Protein AF-A0A9Q9CL44-F1 (afdb_monomer_lite)

Radius of gyration: 26.8 Å; chains: 1; bounding box: 61×27×78 Å

Organism: NCBI:txid2735723

Foldseek 3Di:
DDPPCPVVVVVVVVVVVVVVVVVVVVVCVVCVVVVVLVVVVVVQVVVVVVVQVVVVVCCVPVVDDDDDFDWDCPPHTWTWDADPNWIKIWDQDPVRDIDIDID

Secondary structure (DSSP, 8-state):
---TTHHHHHHHHHHHHHHHHHHHHHHHHHHHHHHHHHHHHHHHHHHHHHHHHHHHHHHHHS-----SPEEE-SSS-EEEEEETTEEEEEEE-TTS-EEEEE-

Structure (mmCIF, N/CA/C/O backbone):
data_AF-A0A9Q9CL44-F1
#
_entry.id   AF-A0A9Q9CL44-F1
#
loop_
_atom_site.group_PDB
_atom_site.id
_atom_site.type_symbol
_atom_site.label_atom_id
_atom_site.label_alt_id
_atom_site.label_comp_id
_atom_site.label_asym_id
_atom_site.label_entity_id
_atom_site.label_seq_id
_atom_site.pdbx_PDB_ins_code
_atom_site.Cartn_x
_atom_site.Cartn_y
_atom_site.Cartn_z
_atom_site.occup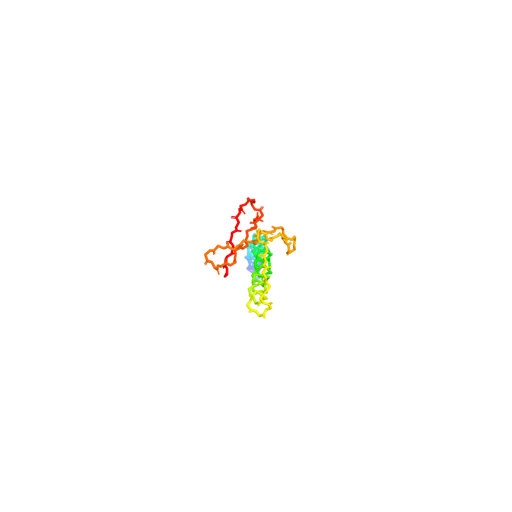ancy
_atom_site.B_iso_or_equiv
_atom_site.auth_seq_id
_atom_site.auth_comp_id
_atom_site.auth_asym_id
_atom_site.auth_atom_id
_atom_site.pdbx_PDB_model_num
ATOM 1 N N . MET A 1 1 ? 42.003 -14.423 -54.784 1.00 40.41 1 MET A N 1
ATOM 2 C CA . MET A 1 1 ? 40.700 -13.807 -54.450 1.00 40.41 1 MET A CA 1
ATOM 3 C C . MET A 1 1 ? 40.684 -13.508 -52.962 1.00 40.41 1 MET A C 1
ATOM 5 O O . MET A 1 1 ? 40.728 -14.432 -52.165 1.00 40.41 1 MET A O 1
ATOM 9 N N . LYS A 1 2 ? 40.745 -12.228 -52.591 1.00 39.53 2 LYS A N 1
ATOM 10 C CA . LYS A 1 2 ? 40.712 -11.767 -51.195 1.00 39.53 2 LYS A CA 1
ATOM 11 C C . LYS A 1 2 ? 39.231 -11.580 -50.828 1.00 39.53 2 LYS A C 1
ATOM 13 O O . LYS A 1 2 ? 38.535 -10.954 -51.628 1.00 39.53 2 LYS A O 1
ATOM 18 N N . PRO A 1 3 ? 38.704 -12.125 -49.719 1.00 48.56 3 PRO A N 1
ATOM 19 C CA . PRO A 1 3 ? 37.289 -11.979 -49.410 1.00 48.56 3 PRO A CA 1
ATOM 20 C C . PRO A 1 3 ? 37.055 -10.554 -48.896 1.00 48.56 3 PRO A C 1
ATOM 22 O O . PRO A 1 3 ? 37.273 -10.254 -47.729 1.00 48.56 3 PRO A O 1
ATOM 25 N N . ILE A 1 4 ? 36.644 -9.653 -49.789 1.00 52.47 4 ILE A N 1
ATOM 26 C CA . ILE A 1 4 ? 36.375 -8.236 -49.477 1.00 52.47 4 ILE A CA 1
ATOM 27 C C . I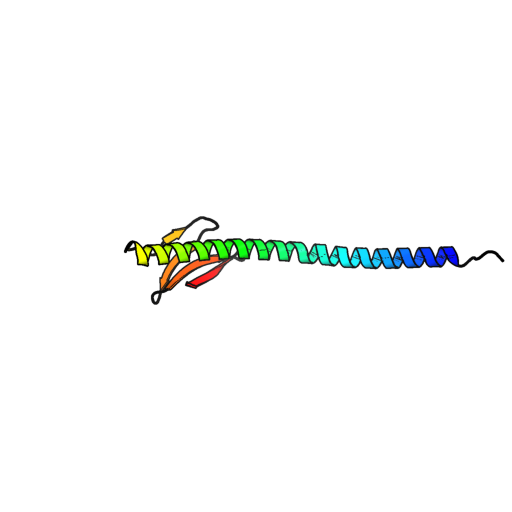LE A 1 4 ? 35.067 -8.076 -48.660 1.00 52.47 4 ILE A C 1
ATOM 29 O O . ILE A 1 4 ? 34.803 -7.016 -48.107 1.00 52.47 4 ILE A O 1
ATOM 33 N N . ASN A 1 5 ? 34.287 -9.150 -48.476 1.00 53.00 5 ASN A N 1
ATOM 34 C CA . ASN A 1 5 ? 32.959 -9.104 -47.848 1.00 53.00 5 ASN A CA 1
ATOM 35 C C . ASN A 1 5 ? 32.897 -9.428 -46.344 1.00 53.00 5 ASN A C 1
ATOM 37 O O . ASN A 1 5 ? 31.828 -9.298 -45.756 1.00 53.00 5 ASN A O 1
ATOM 41 N N . GLN A 1 6 ? 33.989 -9.840 -45.691 1.00 53.62 6 GLN A N 1
ATOM 42 C CA . GLN A 1 6 ? 33.911 -10.248 -44.276 1.00 53.62 6 GLN A CA 1
ATOM 43 C C . GLN A 1 6 ? 33.828 -9.065 -43.297 1.00 53.62 6 GLN A C 1
ATOM 45 O O . GLN A 1 6 ? 33.131 -9.152 -42.291 1.00 53.62 6 GLN A O 1
ATOM 50 N N . GLN A 1 7 ? 34.480 -7.937 -43.597 1.00 55.75 7 GLN A N 1
ATOM 51 C CA . GLN A 1 7 ? 34.463 -6.760 -42.715 1.00 55.75 7 GLN A CA 1
ATOM 52 C C . GLN A 1 7 ? 33.111 -6.032 -42.711 1.00 55.75 7 GLN A C 1
ATOM 54 O O . GLN A 1 7 ? 32.683 -5.556 -41.663 1.00 55.75 7 GLN A O 1
ATOM 59 N N . GLY A 1 8 ? 32.414 -5.986 -43.854 1.00 57.06 8 GLY A N 1
ATOM 60 C CA . GLY A 1 8 ? 31.075 -5.393 -43.941 1.00 57.06 8 GLY A CA 1
ATOM 61 C C . GLY A 1 8 ? 30.038 -6.170 -43.129 1.00 57.06 8 GLY A C 1
ATOM 62 O O . GLY A 1 8 ? 29.221 -5.559 -42.449 1.00 57.06 8 GLY A O 1
ATOM 63 N N . TYR A 1 9 ? 30.136 -7.504 -43.134 1.00 61.25 9 TYR A N 1
ATOM 64 C CA . TYR A 1 9 ? 29.235 -8.392 -42.398 1.00 61.25 9 TYR A CA 1
ATOM 65 C C . TYR A 1 9 ? 29.381 -8.235 -40.872 1.00 61.25 9 TYR A C 1
ATOM 67 O O . TYR A 1 9 ? 28.391 -8.085 -40.157 1.00 61.25 9 TYR A O 1
ATOM 75 N N . ILE A 1 10 ? 30.623 -8.155 -40.380 1.00 67.94 10 ILE A N 1
ATOM 76 C CA . ILE A 1 10 ? 30.918 -7.924 -38.955 1.00 67.94 10 ILE A CA 1
ATOM 77 C C . ILE A 1 10 ? 30.403 -6.550 -38.503 1.00 67.94 10 ILE A C 1
ATOM 79 O O . ILE A 1 10 ? 29.808 -6.428 -37.434 1.00 67.94 10 ILE A O 1
ATOM 83 N N . LEU A 1 11 ? 30.580 -5.511 -39.327 1.00 73.25 11 LEU A N 1
ATOM 84 C CA . LEU A 1 11 ? 30.102 -4.167 -39.003 1.00 73.25 11 LEU A CA 1
ATOM 85 C C . LEU A 1 11 ? 28.568 -4.116 -38.911 1.00 73.25 11 LEU A C 1
ATOM 87 O O . LEU A 1 11 ? 28.029 -3.484 -38.001 1.00 73.25 11 LEU A O 1
ATOM 91 N N . THR A 1 12 ? 27.863 -4.806 -39.814 1.00 76.38 12 THR A N 1
ATOM 92 C CA . THR A 1 12 ? 26.397 -4.895 -39.774 1.00 76.38 12 THR A CA 1
ATOM 93 C C . THR A 1 12 ? 25.887 -5.658 -38.557 1.00 76.38 12 THR A C 1
ATOM 95 O O . THR A 1 12 ? 24.940 -5.198 -37.923 1.00 76.38 12 THR A O 1
ATOM 98 N N . GLU A 1 13 ? 26.525 -6.764 -38.167 1.00 77.75 13 GLU A N 1
ATOM 99 C CA . GLU A 1 13 ? 26.134 -7.503 -36.959 1.00 77.75 13 GLU A CA 1
ATOM 100 C C . GLU A 1 13 ? 26.383 -6.688 -35.682 1.00 77.75 13 GLU A C 1
ATOM 102 O O . GLU A 1 13 ? 25.526 -6.655 -34.797 1.00 77.75 13 GLU A O 1
ATOM 107 N N . CYS A 1 14 ? 27.492 -5.942 -35.608 1.00 80.31 14 CYS A N 1
ATOM 108 C CA . CYS A 1 14 ? 27.741 -5.016 -34.502 1.00 80.31 14 CYS A CA 1
ATOM 109 C C . CYS A 1 14 ? 26.690 -3.898 -34.425 1.00 80.31 14 CYS A C 1
ATOM 111 O O . CYS A 1 14 ? 26.228 -3.569 -33.333 1.00 80.31 14 CYS A O 1
ATOM 113 N N . LEU A 1 15 ? 26.282 -3.327 -35.563 1.00 84.44 15 LEU A N 1
ATOM 114 C CA . LEU A 1 15 ? 25.237 -2.299 -35.610 1.00 84.44 15 LEU A CA 1
ATOM 115 C C . LEU A 1 15 ? 23.879 -2.843 -35.151 1.00 84.44 15 LEU A C 1
ATOM 117 O O . LEU A 1 15 ? 23.206 -2.199 -34.349 1.00 84.44 15 LEU A O 1
ATOM 121 N N . VAL A 1 16 ? 23.498 -4.041 -35.601 1.00 85.62 16 VAL A N 1
ATOM 122 C CA . VAL A 1 16 ? 22.261 -4.703 -35.158 1.00 85.62 16 VAL A CA 1
ATOM 123 C C . VAL A 1 16 ? 22.309 -4.988 -33.655 1.00 85.62 16 VAL A C 1
ATOM 125 O O . VAL A 1 16 ? 21.355 -4.671 -32.944 1.00 85.62 16 VAL A O 1
ATOM 128 N N . GLY A 1 17 ? 23.433 -5.499 -33.144 1.00 85.19 17 GLY A N 1
ATOM 129 C CA . GLY A 1 17 ? 23.635 -5.725 -31.711 1.00 85.19 17 GLY A CA 1
ATOM 130 C C . GLY A 1 17 ? 23.505 -4.445 -30.880 1.00 85.19 17 GLY A C 1
ATOM 131 O O . GLY A 1 17 ? 22.842 -4.446 -29.843 1.00 85.19 17 GLY A O 1
ATOM 132 N N . LEU A 1 18 ? 24.063 -3.328 -31.358 1.00 86.12 18 LEU A N 1
ATOM 133 C CA . LEU A 1 18 ? 23.935 -2.020 -30.709 1.00 86.12 18 LEU A CA 1
ATOM 134 C C . LEU A 1 18 ? 22.491 -1.500 -30.721 1.00 86.12 18 LEU A C 1
ATOM 136 O O . LEU A 1 18 ? 22.032 -0.952 -29.718 1.00 86.12 18 LEU A O 1
ATOM 140 N N . ILE A 1 19 ? 21.741 -1.697 -31.808 1.00 87.94 19 ILE A N 1
ATOM 141 C CA . ILE A 1 19 ? 20.319 -1.317 -31.881 1.00 87.94 19 ILE A CA 1
ATOM 142 C C . ILE A 1 19 ? 19.485 -2.140 -30.885 1.00 87.94 19 ILE A C 1
ATOM 144 O O . ILE A 1 19 ? 18.639 -1.597 -30.173 1.00 87.94 19 ILE A O 1
ATOM 148 N N . ILE A 1 20 ? 19.749 -3.442 -30.764 1.00 88.88 20 ILE A N 1
ATOM 149 C CA . ILE A 1 20 ? 19.067 -4.304 -29.787 1.00 88.88 20 ILE A CA 1
ATOM 150 C C . ILE A 1 20 ? 19.412 -3.878 -28.350 1.00 88.88 20 ILE A C 1
ATOM 152 O O . ILE A 1 20 ? 18.522 -3.692 -27.523 1.00 88.88 20 ILE A O 1
ATOM 156 N N . LEU A 1 21 ? 20.691 -3.647 -28.043 1.00 89.12 21 LEU A N 1
ATOM 157 C CA . LEU A 1 21 ? 21.118 -3.201 -26.712 1.00 89.12 21 LEU A CA 1
ATOM 158 C C . LEU A 1 21 ? 20.519 -1.844 -26.330 1.00 89.12 21 LEU A C 1
ATOM 160 O O . LEU A 1 21 ? 20.064 -1.664 -25.202 1.00 89.12 21 LEU A O 1
ATOM 164 N N . THR A 1 22 ? 20.483 -0.896 -27.266 1.00 87.69 22 THR A N 1
ATOM 165 C CA . THR A 1 22 ? 19.906 0.433 -27.019 1.00 87.69 22 THR A CA 1
ATOM 166 C C . THR A 1 22 ? 18.395 0.370 -26.830 1.00 87.69 22 THR A C 1
ATOM 168 O O . THR A 1 22 ? 17.878 1.004 -25.913 1.00 87.69 22 THR A O 1
ATOM 171 N N . THR A 1 23 ? 17.674 -0.430 -27.618 1.00 87.38 23 THR A N 1
ATOM 172 C CA . THR A 1 23 ? 16.221 -0.605 -27.446 1.00 87.38 23 THR A CA 1
ATOM 173 C C . THR A 1 23 ? 15.870 -1.271 -26.116 1.00 87.38 23 THR A C 1
ATOM 175 O O . THR A 1 23 ? 14.988 -0.777 -25.406 1.00 87.38 23 THR A O 1
ATOM 178 N N . ILE A 1 24 ? 16.594 -2.322 -25.716 1.00 88.44 24 ILE A N 1
ATOM 179 C CA . ILE A 1 24 ? 16.423 -2.958 -24.400 1.00 88.44 24 ILE A CA 1
ATOM 180 C C . ILE A 1 24 ? 16.755 -1.965 -23.283 1.00 88.44 24 ILE A C 1
ATOM 182 O O . ILE A 1 24 ? 15.963 -1.803 -22.356 1.00 88.44 24 ILE A O 1
ATOM 186 N N . GLY A 1 25 ? 17.878 -1.250 -23.394 1.00 85.62 25 GLY A N 1
ATOM 187 C CA . GLY A 1 25 ? 18.301 -0.252 -22.413 1.00 85.62 25 GLY A CA 1
ATOM 188 C C . GLY A 1 25 ? 17.267 0.859 -22.220 1.00 85.62 25 GLY A C 1
ATOM 189 O O . GLY A 1 25 ? 16.886 1.153 -21.091 1.00 85.62 25 GLY A O 1
ATOM 190 N N . ILE A 1 26 ? 16.741 1.426 -23.310 1.00 86.50 26 ILE A N 1
ATOM 191 C CA . ILE A 1 26 ? 15.699 2.464 -23.259 1.00 86.50 26 ILE A CA 1
ATOM 192 C C . ILE A 1 26 ? 14.419 1.924 -22.618 1.00 86.50 26 ILE A C 1
ATOM 194 O O . ILE A 1 26 ? 13.789 2.621 -21.821 1.00 86.50 26 ILE A O 1
ATOM 198 N N . THR A 1 27 ? 14.026 0.695 -22.954 1.00 84.81 27 THR A N 1
ATOM 199 C CA . THR A 1 27 ? 12.824 0.074 -22.388 1.00 84.81 27 THR A CA 1
ATOM 200 C C . THR A 1 27 ? 12.984 -0.119 -20.884 1.00 84.81 27 THR A C 1
ATOM 202 O O . THR A 1 27 ? 12.126 0.320 -20.123 1.00 84.81 27 THR A O 1
ATOM 205 N N . LEU A 1 28 ? 14.122 -0.668 -20.448 1.00 83.62 28 LEU A N 1
ATOM 206 C CA . LEU A 1 28 ? 14.413 -0.916 -19.039 1.00 83.62 28 LEU A CA 1
ATOM 207 C C . LEU A 1 28 ? 14.463 0.385 -18.226 1.00 83.62 28 LEU A C 1
ATOM 209 O O . LEU A 1 28 ? 13.857 0.463 -17.161 1.00 83.62 28 LEU A O 1
ATOM 213 N N . VAL A 1 29 ? 15.120 1.426 -18.750 1.00 87.06 29 VAL A N 1
ATOM 214 C CA . VAL A 1 29 ? 15.191 2.750 -18.106 1.00 87.06 29 VAL A CA 1
ATOM 215 C C . VAL A 1 29 ? 13.802 3.366 -17.935 1.00 87.06 29 VAL A C 1
ATOM 217 O O . VAL A 1 29 ? 13.549 4.031 -16.933 1.00 87.06 29 VAL A O 1
ATOM 220 N N . LYS A 1 30 ? 12.879 3.126 -18.873 1.00 84.50 30 LYS A N 1
ATOM 221 C CA . LYS A 1 30 ? 11.496 3.608 -18.768 1.00 84.50 30 LYS A CA 1
ATOM 222 C C . LYS A 1 30 ? 10.654 2.796 -17.785 1.00 84.50 30 LYS A C 1
ATOM 224 O O . LYS A 1 30 ? 9.844 3.382 -17.077 1.00 84.50 30 LYS A O 1
ATOM 229 N N . THR A 1 31 ? 10.818 1.474 -17.730 1.00 84.19 31 THR A N 1
ATOM 230 C CA . THR A 1 31 ? 9.950 0.594 -16.924 1.00 84.19 31 THR A CA 1
ATOM 231 C C . THR A 1 31 ? 10.397 0.445 -15.474 1.00 84.19 31 THR A C 1
ATOM 233 O O . THR A 1 31 ? 9.559 0.276 -14.591 1.00 84.19 31 THR A O 1
ATOM 236 N N . LEU A 1 32 ? 11.704 0.503 -15.207 1.00 86.69 32 LEU A N 1
ATOM 237 C CA . LEU A 1 32 ? 12.265 0.344 -13.865 1.00 86.69 32 LEU A CA 1
ATOM 238 C C . LEU A 1 32 ? 11.704 1.337 -12.825 1.00 86.69 32 LEU A C 1
ATOM 240 O O . LEU A 1 32 ? 11.313 0.876 -11.752 1.00 86.69 32 LEU A O 1
ATOM 244 N N . PRO A 1 33 ? 11.597 2.658 -13.093 1.00 84.12 33 PRO A N 1
ATOM 245 C CA . PRO A 1 33 ? 11.028 3.585 -12.112 1.00 84.12 33 PRO A CA 1
ATOM 246 C C . PRO A 1 33 ? 9.559 3.275 -11.809 1.00 84.12 33 PRO A C 1
ATOM 248 O O . PRO A 1 33 ? 9.140 3.364 -10.658 1.00 84.12 33 PRO A O 1
ATOM 251 N N . THR A 1 34 ? 8.782 2.855 -12.810 1.00 83.44 34 THR A N 1
ATOM 252 C CA . THR A 1 34 ? 7.379 2.465 -12.619 1.00 83.44 34 THR A CA 1
ATOM 253 C C . THR A 1 34 ? 7.259 1.214 -11.752 1.00 83.44 34 THR A C 1
ATOM 255 O O . THR A 1 34 ? 6.430 1.174 -10.848 1.00 83.44 34 THR A O 1
ATOM 258 N N . LEU A 1 35 ? 8.112 0.210 -11.976 1.00 81.12 35 LEU A N 1
ATOM 259 C CA . LEU A 1 35 ? 8.147 -1.008 -11.160 1.00 81.12 35 LEU A CA 1
ATOM 260 C C . LEU A 1 35 ? 8.513 -0.708 -9.701 1.00 81.12 35 LEU A C 1
ATOM 262 O O . LEU A 1 35 ? 7.847 -1.208 -8.797 1.00 81.12 35 LEU A O 1
ATOM 266 N N . LEU A 1 36 ? 9.510 0.151 -9.473 1.00 84.25 36 LEU A N 1
ATOM 267 C CA . LEU A 1 36 ? 9.905 0.588 -8.129 1.00 84.25 36 LEU A CA 1
ATOM 268 C C . LEU A 1 36 ? 8.761 1.301 -7.398 1.00 84.25 36 LEU A C 1
ATOM 270 O O . LEU A 1 36 ? 8.497 1.009 -6.233 1.00 84.25 36 LEU A O 1
ATOM 274 N N . GLN A 1 37 ? 8.044 2.196 -8.082 1.00 83.88 37 GLN A N 1
ATOM 275 C CA . GLN A 1 37 ? 6.888 2.885 -7.501 1.00 83.88 37 GLN A CA 1
ATOM 276 C C . GLN A 1 37 ? 5.752 1.921 -7.145 1.00 83.88 37 GLN A C 1
ATOM 278 O O . GLN A 1 37 ? 5.148 2.050 -6.081 1.00 83.88 37 GLN A O 1
ATOM 283 N N . ILE A 1 38 ? 5.467 0.945 -8.013 1.00 85.44 38 ILE A N 1
ATOM 284 C CA . ILE A 1 38 ? 4.450 -0.081 -7.749 1.00 85.44 38 ILE A CA 1
ATOM 285 C C . ILE A 1 38 ? 4.849 -0.926 -6.537 1.00 85.44 38 ILE A C 1
ATOM 287 O O . ILE A 1 38 ? 4.008 -1.180 -5.679 1.00 85.44 38 ILE A O 1
ATOM 291 N N . GLN A 1 39 ? 6.120 -1.325 -6.436 1.00 86.44 39 GLN A N 1
ATOM 292 C CA . GLN A 1 39 ? 6.607 -2.109 -5.303 1.00 86.44 39 GLN A CA 1
ATOM 293 C C . GLN A 1 39 ? 6.445 -1.350 -3.979 1.00 86.44 39 GLN A C 1
ATOM 295 O O . GLN A 1 39 ? 5.877 -1.895 -3.037 1.00 86.44 39 GLN A O 1
ATOM 300 N N . GLN A 1 40 ? 6.862 -0.082 -3.921 1.00 84.69 40 GLN A N 1
ATOM 301 C CA . GLN A 1 40 ? 6.700 0.746 -2.719 1.00 84.69 40 GLN A CA 1
ATOM 302 C C . GLN A 1 40 ? 5.228 0.899 -2.316 1.00 84.69 40 GLN A C 1
ATOM 304 O O . GLN A 1 40 ? 4.891 0.824 -1.136 1.00 84.69 40 GLN A O 1
ATOM 309 N N . GLN A 1 41 ? 4.332 1.086 -3.289 1.00 84.94 41 GLN A N 1
ATOM 310 C CA . GLN A 1 41 ? 2.894 1.148 -3.017 1.00 84.94 41 GLN A CA 1
ATOM 311 C C . GLN A 1 41 ? 2.360 -0.177 -2.472 1.00 84.94 41 GLN A C 1
ATOM 313 O O . GLN A 1 41 ? 1.562 -0.169 -1.538 1.00 84.94 41 GLN A O 1
ATOM 318 N N . LEU A 1 42 ? 2.822 -1.305 -3.011 1.00 86.94 42 LEU A N 1
ATOM 319 C CA . LEU A 1 42 ? 2.413 -2.628 -2.552 1.00 86.94 42 LEU A CA 1
ATOM 320 C C . LEU A 1 42 ? 2.860 -2.894 -1.107 1.00 86.94 42 LEU A C 1
ATOM 322 O O . LEU A 1 42 ? 2.069 -3.403 -0.318 1.00 86.94 42 LEU A O 1
ATOM 326 N N . GLU A 1 43 ? 4.087 -2.513 -0.746 1.00 88.31 43 GLU A N 1
ATOM 327 C CA . GLU A 1 43 ? 4.612 -2.644 0.622 1.00 88.31 43 GLU A CA 1
ATOM 328 C C . GLU A 1 43 ? 3.798 -1.810 1.626 1.00 88.31 43 GLU A C 1
ATOM 330 O O . GLU A 1 43 ? 3.435 -2.304 2.697 1.00 88.31 43 GLU A O 1
ATOM 335 N N . ILE A 1 44 ? 3.437 -0.574 1.261 1.00 87.19 44 ILE A N 1
ATOM 336 C CA . ILE A 1 44 ? 2.562 0.285 2.074 1.00 87.19 44 ILE A CA 1
ATOM 337 C C . ILE A 1 44 ? 1.190 -0.368 2.266 1.00 87.19 44 ILE A C 1
ATOM 339 O O . ILE A 1 44 ? 0.691 -0.447 3.390 1.00 87.19 44 ILE A O 1
ATOM 343 N N . GLU A 1 45 ? 0.578 -0.848 1.182 1.00 88.19 45 GLU A N 1
ATOM 344 C CA . GLU A 1 45 ? -0.745 -1.474 1.229 1.00 88.19 45 GLU A CA 1
ATOM 345 C C . GLU A 1 45 ? -0.739 -2.741 2.083 1.00 88.19 45 GLU A C 1
ATOM 347 O O . GLU A 1 45 ? -1.629 -2.920 2.912 1.00 88.19 45 GLU A O 1
ATOM 352 N N . GLN A 1 46 ? 0.287 -3.584 1.949 1.00 89.19 46 GLN A N 1
ATOM 353 C CA . GLN A 1 46 ? 0.452 -4.782 2.770 1.00 89.19 46 GLN A CA 1
ATOM 354 C C . GLN A 1 46 ? 0.594 -4.453 4.259 1.00 89.19 46 GLN A C 1
ATOM 356 O O . GLN A 1 46 ? -0.043 -5.103 5.087 1.00 89.19 46 GLN A O 1
ATOM 361 N N . ALA A 1 47 ? 1.378 -3.433 4.614 1.00 90.12 47 ALA A N 1
ATOM 362 C CA . ALA A 1 47 ? 1.543 -3.016 6.004 1.00 90.12 47 ALA A CA 1
ATOM 363 C C . ALA A 1 47 ? 0.232 -2.484 6.613 1.00 90.12 47 ALA A C 1
ATOM 365 O O . ALA A 1 47 ? -0.107 -2.835 7.745 1.00 90.12 47 ALA A O 1
ATOM 366 N N . ILE A 1 48 ? -0.537 -1.690 5.856 1.00 90.25 48 ILE A N 1
ATOM 367 C CA . ILE A 1 48 ? -1.863 -1.213 6.281 1.00 90.25 48 ILE A CA 1
ATOM 368 C C . ILE A 1 48 ? -2.822 -2.397 6.460 1.00 90.25 48 ILE A C 1
ATOM 370 O O . ILE A 1 48 ? -3.504 -2.486 7.481 1.00 90.25 48 ILE A O 1
ATOM 374 N N . TYR A 1 49 ? -2.842 -3.342 5.514 1.00 90.00 49 TYR A N 1
ATOM 375 C CA . TYR A 1 49 ? -3.657 -4.555 5.615 1.00 90.00 49 TYR A CA 1
ATOM 376 C C . TYR A 1 49 ? -3.314 -5.389 6.849 1.00 90.00 49 TYR A C 1
ATOM 378 O O . TYR A 1 49 ? -4.218 -5.823 7.562 1.00 90.00 49 TYR A O 1
ATOM 386 N N . TYR A 1 50 ? -2.025 -5.585 7.131 1.00 90.38 50 TYR A N 1
ATOM 387 C CA . TYR A 1 50 ? -1.582 -6.313 8.317 1.00 90.38 50 TYR A CA 1
ATOM 388 C C . TYR A 1 50 ? -2.054 -5.624 9.602 1.00 90.38 50 TYR A C 1
ATOM 390 O O . TYR A 1 50 ? -2.527 -6.287 10.524 1.00 90.38 50 TYR A O 1
ATOM 398 N N . LYS A 1 51 ? -2.006 -4.286 9.652 1.00 89.38 51 LYS A N 1
ATOM 399 C CA . LYS A 1 51 ? -2.468 -3.543 10.827 1.00 89.38 51 LYS A CA 1
ATOM 400 C C . LYS A 1 51 ? -3.985 -3.589 11.004 1.00 89.38 51 LYS A C 1
ATOM 402 O O . LYS A 1 51 ? -4.454 -3.751 12.126 1.00 89.38 51 LYS A O 1
ATOM 407 N N . LEU A 1 52 ? -4.753 -3.516 9.917 1.00 89.00 52 LEU A N 1
ATOM 408 C CA . LEU A 1 52 ? -6.204 -3.727 9.956 1.00 89.00 52 LEU A CA 1
ATOM 409 C C . LEU A 1 52 ? -6.560 -5.135 10.445 1.00 89.00 52 LEU A C 1
ATOM 411 O O . LEU A 1 52 ? -7.486 -5.289 11.243 1.00 89.00 52 LEU A O 1
ATOM 415 N N . TYR A 1 53 ? -5.814 -6.147 9.997 1.00 88.69 53 TYR A N 1
ATOM 416 C CA . TYR A 1 53 ? -5.973 -7.518 10.470 1.00 88.69 53 TYR A CA 1
ATOM 417 C C . TYR A 1 53 ? -5.707 -7.619 11.975 1.00 88.69 53 TYR A C 1
ATOM 419 O O . TYR A 1 53 ? -6.549 -8.137 12.699 1.00 88.69 53 TYR A O 1
ATOM 427 N N . GLU A 1 54 ? -4.594 -7.059 12.458 1.00 88.50 54 GLU A N 1
ATOM 428 C CA . GLU A 1 54 ? -4.240 -7.048 13.883 1.00 88.50 54 GLU A CA 1
ATOM 429 C C . GLU A 1 54 ? -5.306 -6.354 14.743 1.00 88.50 54 GLU A C 1
ATOM 431 O O . GLU A 1 54 ? -5.688 -6.880 15.784 1.00 88.50 54 GLU A O 1
ATOM 436 N N . LEU A 1 55 ? -5.837 -5.208 14.301 1.00 87.00 55 LEU A N 1
ATOM 437 C CA . LEU A 1 55 ? -6.911 -4.501 15.011 1.00 87.00 55 LEU A CA 1
ATOM 438 C C . LEU A 1 55 ? -8.199 -5.330 15.080 1.00 87.00 55 LEU A C 1
ATOM 440 O O . LEU A 1 55 ? -8.859 -5.374 16.119 1.00 87.00 55 LEU A O 1
ATOM 444 N N . LYS A 1 56 ? -8.556 -6.012 13.986 1.00 84.94 56 LYS A N 1
ATOM 445 C CA . LYS A 1 56 ? -9.723 -6.901 13.953 1.00 84.94 56 LYS A CA 1
ATOM 446 C C . LYS A 1 56 ? -9.531 -8.083 14.896 1.00 84.94 56 LYS A C 1
ATOM 448 O O . LYS A 1 56 ? -10.419 -8.371 15.694 1.00 84.94 56 LYS A O 1
ATOM 453 N N . ASP A 1 57 ? -8.369 -8.722 14.833 1.00 86.00 57 ASP A N 1
ATOM 454 C CA . ASP A 1 57 ? -7.989 -9.833 15.702 1.00 86.00 57 ASP A CA 1
ATOM 455 C C . ASP A 1 57 ? -8.069 -9.414 17.174 1.00 86.00 57 ASP A C 1
ATOM 457 O O . ASP A 1 57 ? -8.738 -10.056 17.982 1.00 86.00 57 ASP A O 1
ATOM 461 N N . GLN A 1 58 ? -7.506 -8.250 17.506 1.00 84.81 58 GLN A N 1
ATOM 462 C CA . GLN A 1 58 ? -7.535 -7.729 18.865 1.00 84.81 58 GLN A CA 1
ATOM 463 C C . GLN A 1 58 ? -8.954 -7.413 19.350 1.00 84.81 58 GLN A C 1
ATOM 465 O O . GLN A 1 58 ? -9.300 -7.747 20.485 1.00 84.81 58 GLN A O 1
ATOM 470 N N . SER A 1 59 ? -9.798 -6.834 18.491 1.00 78.69 59 SER A N 1
ATOM 471 C CA . SER A 1 59 ? -11.207 -6.595 18.824 1.00 78.69 59 SER A CA 1
ATOM 472 C C . SER A 1 59 ? -11.984 -7.894 19.067 1.00 78.69 59 SER A C 1
ATOM 474 O O . SER A 1 59 ? -12.875 -7.927 19.915 1.00 78.69 59 SER A O 1
ATOM 476 N N . PHE A 1 60 ? -11.626 -8.978 18.368 1.00 78.19 60 PHE A N 1
ATOM 477 C CA . PHE A 1 60 ? -12.286 -10.273 18.496 1.00 78.19 60 PHE A CA 1
ATOM 478 C C . PHE A 1 60 ? -11.823 -11.040 19.742 1.00 78.19 60 PHE A C 1
ATOM 480 O O . PHE A 1 60 ? -12.651 -11.572 20.480 1.00 78.19 60 PHE A O 1
ATOM 487 N N . PHE A 1 61 ? -10.512 -11.084 19.995 1.00 76.88 61 PHE A N 1
ATOM 488 C CA . PHE A 1 61 ? -9.925 -11.913 21.051 1.00 76.88 61 PHE A CA 1
ATOM 489 C C . PHE A 1 61 ? -9.834 -11.227 22.413 1.00 76.88 61 PHE A C 1
ATOM 491 O O . PHE A 1 61 ? -10.053 -11.879 23.432 1.00 76.88 61 PHE A O 1
ATOM 498 N N . TYR A 1 62 ? -9.525 -9.930 22.453 1.00 71.12 62 TYR A N 1
ATOM 499 C CA . TYR A 1 62 ? -9.302 -9.210 23.712 1.00 71.12 62 TYR A CA 1
ATOM 500 C C . TYR A 1 62 ? -10.500 -8.355 24.140 1.00 71.12 62 TYR A C 1
ATOM 502 O O . TYR A 1 62 ? -10.438 -7.716 25.186 1.00 71.12 62 TYR A O 1
ATOM 510 N N . GLN A 1 63 ? -11.588 -8.347 23.352 1.00 67.25 63 GLN A N 1
ATOM 511 C CA . GLN A 1 63 ? -12.759 -7.478 23.555 1.00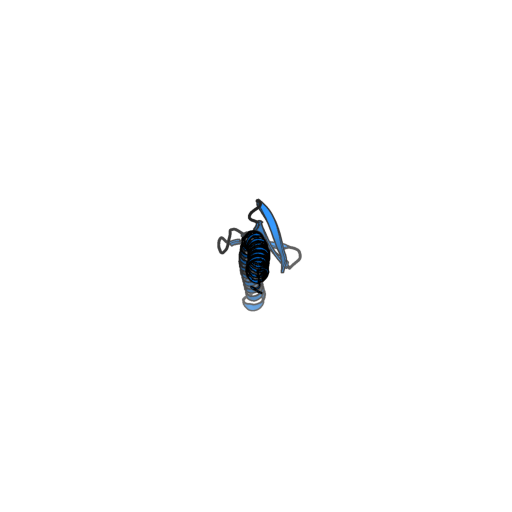 67.25 63 GLN A CA 1
ATOM 512 C C . GLN A 1 63 ? -12.372 -5.998 23.711 1.00 67.25 63 GLN A C 1
ATOM 514 O O . GLN A 1 63 ? -13.050 -5.228 24.392 1.00 67.25 63 GLN A O 1
ATOM 519 N N . THR A 1 64 ? -11.265 -5.592 23.085 1.00 71.25 64 THR A N 1
ATOM 520 C CA . THR A 1 64 ? -10.790 -4.215 23.144 1.00 71.25 64 THR A CA 1
ATOM 521 C C . THR A 1 64 ? -11.769 -3.333 22.379 1.00 71.25 64 THR A C 1
ATOM 523 O O . THR A 1 64 ? -11.908 -3.453 21.160 1.00 71.25 64 THR A O 1
ATOM 526 N N . ALA A 1 65 ? -12.461 -2.447 23.094 1.00 71.94 65 ALA A N 1
ATOM 527 C CA . ALA A 1 65 ? -13.235 -1.385 22.475 1.00 71.94 65 ALA A CA 1
ATOM 528 C C . ALA A 1 65 ? -12.265 -0.292 22.008 1.00 71.94 65 ALA A C 1
ATOM 530 O O . ALA A 1 65 ? -11.567 0.313 22.822 1.00 71.94 65 ALA A O 1
ATOM 531 N N . TYR A 1 66 ? -12.198 -0.070 20.698 1.00 78.06 66 TYR A N 1
ATOM 532 C CA . TYR A 1 66 ? -11.458 1.049 20.123 1.00 78.06 66 TYR A CA 1
ATOM 533 C C . TYR A 1 66 ? -12.390 2.244 19.957 1.00 78.06 66 TYR A C 1
ATOM 535 O O . TYR A 1 66 ? -13.471 2.103 19.385 1.00 78.06 66 TYR A O 1
ATOM 543 N N . ASP A 1 67 ? -11.937 3.420 20.387 1.00 81.44 67 ASP A N 1
ATOM 544 C CA . ASP A 1 67 ? -12.555 4.681 19.987 1.00 81.44 67 ASP A CA 1
ATOM 545 C C . ASP A 1 67 ? -12.011 5.086 18.616 1.00 81.44 67 ASP A C 1
ATOM 547 O O . ASP A 1 67 ? -10.833 5.404 18.453 1.00 81.44 67 ASP A O 1
ATOM 551 N N . PHE A 1 68 ? -12.879 5.033 17.607 1.00 84.75 68 PHE A N 1
ATOM 552 C CA . PHE A 1 68 ? -12.568 5.481 16.252 1.00 84.75 68 PHE A CA 1
ATOM 553 C C . PHE A 1 68 ? -12.850 6.987 16.101 1.00 84.75 68 PHE A C 1
ATOM 555 O O . PHE A 1 68 ? -13.822 7.480 16.678 1.00 84.75 68 PHE A O 1
ATOM 562 N N . PRO A 1 69 ? -12.088 7.721 15.267 1.00 88.81 69 PRO A N 1
ATOM 563 C CA . PRO A 1 69 ? -11.034 7.241 14.369 1.00 88.81 69 PRO A CA 1
ATOM 564 C C . PRO A 1 69 ? -9.680 6.998 15.057 1.00 88.81 69 PRO A C 1
ATOM 566 O O . PRO A 1 69 ? -9.269 7.759 15.925 1.00 88.81 69 PRO A O 1
ATOM 569 N N . LEU A 1 70 ? -8.953 5.973 14.599 1.00 88.12 70 LEU A N 1
ATOM 570 C CA . LEU A 1 70 ? -7.568 5.722 15.011 1.00 88.12 70 LEU A CA 1
ATOM 571 C C . LEU A 1 70 ? -6.604 6.321 13.986 1.00 88.12 70 LEU A C 1
ATOM 573 O O . LEU A 1 70 ? -6.730 6.053 12.791 1.00 88.12 70 LEU A O 1
ATOM 577 N N . GLU A 1 71 ? -5.620 7.087 14.442 1.00 89.94 71 GLU A N 1
ATOM 578 C CA . GLU A 1 71 ? -4.600 7.689 13.581 1.00 89.94 71 GLU A CA 1
ATOM 579 C C . GLU A 1 71 ? -3.270 6.946 13.700 1.00 89.94 71 GLU A C 1
ATOM 581 O O . GLU A 1 71 ? -2.756 6.705 14.793 1.00 89.94 71 GLU A O 1
ATOM 586 N N . PHE A 1 72 ? -2.690 6.606 12.553 1.00 88.56 72 PHE A N 1
ATOM 587 C CA . PHE A 1 72 ? -1.397 5.943 12.455 1.00 88.56 72 PHE A CA 1
ATOM 588 C C . PHE A 1 72 ? -0.468 6.747 11.548 1.00 88.56 72 PHE A C 1
ATOM 590 O O . PHE A 1 72 ? -0.917 7.425 10.627 1.00 88.56 72 PHE A O 1
ATOM 597 N N . VAL A 1 73 ? 0.840 6.670 11.812 1.00 85.81 73 VAL A N 1
ATOM 598 C CA . VAL A 1 73 ? 1.873 7.449 11.094 1.00 85.81 73 VAL A CA 1
ATOM 599 C C . VAL A 1 73 ? 2.844 6.556 10.307 1.00 85.81 73 VAL A C 1
ATOM 601 O O . VAL A 1 73 ? 3.584 7.042 9.458 1.00 85.81 73 VAL A O 1
ATOM 604 N N . ASN A 1 74 ? 2.839 5.242 10.553 1.00 78.25 74 ASN A N 1
ATOM 605 C CA . ASN A 1 74 ? 3.785 4.286 9.973 1.00 78.25 74 ASN A CA 1
ATOM 606 C C . ASN A 1 74 ? 3.028 3.161 9.240 1.00 78.25 74 ASN A C 1
ATOM 608 O O . ASN A 1 74 ? 2.149 2.557 9.864 1.00 78.25 74 ASN A O 1
ATOM 612 N N . PRO A 1 75 ? 3.339 2.833 7.968 1.00 78.50 75 PRO A N 1
ATOM 613 C CA . PRO A 1 75 ? 4.416 3.365 7.108 1.00 78.50 75 PRO A CA 1
ATOM 614 C C . PRO A 1 75 ? 4.169 4.762 6.523 1.00 78.50 75 PRO A C 1
ATOM 616 O O . PRO A 1 75 ? 5.106 5.414 6.073 1.00 78.50 75 PRO A O 1
ATOM 619 N N . ILE A 1 76 ? 2.922 5.224 6.534 1.00 85.62 76 ILE A N 1
ATOM 620 C CA . ILE A 1 76 ? 2.501 6.571 6.134 1.00 85.62 76 ILE A CA 1
ATOM 621 C C . ILE A 1 76 ? 1.391 7.038 7.077 1.00 85.62 76 ILE A C 1
ATOM 623 O O . ILE A 1 76 ? 0.878 6.240 7.861 1.00 85.62 76 ILE A O 1
ATOM 627 N N . SER A 1 77 ? 0.991 8.308 6.998 1.00 88.12 77 SER A N 1
ATOM 628 C CA . SER A 1 77 ? -0.176 8.781 7.745 1.00 88.12 77 SER A CA 1
ATOM 629 C C . SER A 1 77 ? -1.469 8.203 7.161 1.00 88.12 77 SER A C 1
ATOM 631 O O . SER A 1 77 ? -1.747 8.378 5.971 1.00 88.12 77 SER A O 1
ATOM 633 N N . TYR A 1 78 ? -2.239 7.501 7.993 1.00 90.69 78 TYR A N 1
ATOM 634 C CA . TYR A 1 78 ? -3.552 6.966 7.644 1.00 90.69 78 TYR A CA 1
ATOM 635 C C . TYR A 1 78 ? -4.490 6.940 8.848 1.00 90.69 78 TYR A C 1
ATOM 637 O O . TYR A 1 78 ? -4.062 6.849 9.999 1.00 90.69 78 TYR A O 1
ATOM 645 N N . THR A 1 79 ? -5.785 6.985 8.562 1.00 92.06 79 THR A N 1
ATOM 646 C CA . THR A 1 79 ? -6.844 6.970 9.569 1.00 92.06 79 THR A CA 1
ATOM 647 C C . THR A 1 79 ? -7.673 5.707 9.413 1.00 92.06 79 THR A C 1
ATOM 649 O O . THR A 1 79 ? -8.167 5.423 8.322 1.00 92.06 79 THR A O 1
ATOM 652 N N . VAL A 1 80 ? -7.847 4.950 10.493 1.00 91.06 80 VAL A N 1
ATOM 653 C CA . VAL A 1 80 ? -8.731 3.783 10.535 1.00 91.06 80 VAL A CA 1
ATOM 654 C C . VAL A 1 80 ? -10.077 4.189 11.118 1.00 91.06 80 VAL A C 1
ATOM 656 O O . VAL A 1 80 ? -10.162 4.809 12.175 1.00 91.06 80 VAL A O 1
ATOM 659 N N . THR A 1 81 ? -11.139 3.809 10.422 1.00 91.25 81 THR A N 1
ATOM 660 C CA . THR A 1 81 ? -12.535 4.018 10.810 1.00 91.25 81 THR A CA 1
ATOM 661 C C . THR A 1 81 ? -13.279 2.696 10.762 1.00 91.25 81 THR A C 1
ATOM 663 O O . THR A 1 81 ? -12.919 1.803 9.994 1.00 91.25 81 THR A O 1
ATOM 666 N N . GLN A 1 82 ? -14.332 2.568 11.561 1.00 86.56 82 GLN A N 1
ATOM 667 C CA . GLN A 1 82 ? -15.242 1.436 11.471 1.00 86.56 82 GLN A CA 1
ATOM 668 C C . GLN A 1 82 ? -16.493 1.855 10.701 1.00 86.56 82 GLN A C 1
ATOM 670 O O . GLN A 1 82 ? -17.175 2.807 11.078 1.00 86.56 82 GLN A O 1
ATOM 675 N N . LYS A 1 83 ? -16.799 1.144 9.617 1.00 82.75 83 LYS A N 1
ATOM 676 C CA . LYS A 1 83 ? -17.995 1.372 8.801 1.00 82.75 83 LYS A CA 1
ATOM 677 C C . LYS A 1 83 ? -18.630 0.032 8.455 1.00 82.75 83 LYS A C 1
ATOM 679 O O . LYS A 1 83 ? -17.944 -0.860 7.971 1.00 82.75 83 LYS A O 1
ATOM 684 N N . ASP A 1 84 ? -19.928 -0.120 8.713 1.00 81.06 84 ASP A N 1
ATOM 685 C CA . ASP A 1 84 ? -20.696 -1.332 8.382 1.00 81.06 84 ASP A CA 1
ATOM 686 C C . ASP A 1 84 ? -20.048 -2.636 8.905 1.00 81.06 84 ASP A C 1
ATOM 688 O O . ASP A 1 84 ? -19.949 -3.632 8.189 1.00 81.06 84 ASP A O 1
ATOM 692 N N . ALA A 1 85 ? -19.555 -2.614 10.153 1.00 77.38 85 ALA A N 1
ATOM 693 C CA . ALA A 1 85 ? -18.811 -3.707 10.801 1.00 77.38 85 ALA A CA 1
ATOM 694 C C . ALA A 1 85 ? -17.474 -4.105 10.131 1.00 77.38 85 ALA A C 1
ATOM 696 O O . ALA A 1 85 ? -16.894 -5.135 10.477 1.00 77.38 85 ALA A O 1
ATOM 697 N N . LYS A 1 86 ? -16.955 -3.279 9.216 1.00 83.31 86 LYS A N 1
ATOM 698 C CA . LYS A 1 86 ? -15.632 -3.419 8.590 1.00 83.31 86 LYS A CA 1
ATOM 699 C C . LYS A 1 86 ? -14.681 -2.336 9.081 1.00 83.31 86 LYS A C 1
ATOM 701 O O . LYS A 1 86 ? -15.114 -1.224 9.395 1.00 83.31 86 LYS A O 1
ATOM 706 N N . LEU A 1 87 ? -13.390 -2.652 9.132 1.00 88.19 87 LEU A N 1
ATOM 707 C CA . LEU A 1 87 ? -12.346 -1.673 9.433 1.00 88.19 87 LEU A CA 1
ATOM 708 C C . LEU A 1 87 ? -11.803 -1.122 8.119 1.00 88.19 87 LEU A C 1
ATOM 710 O O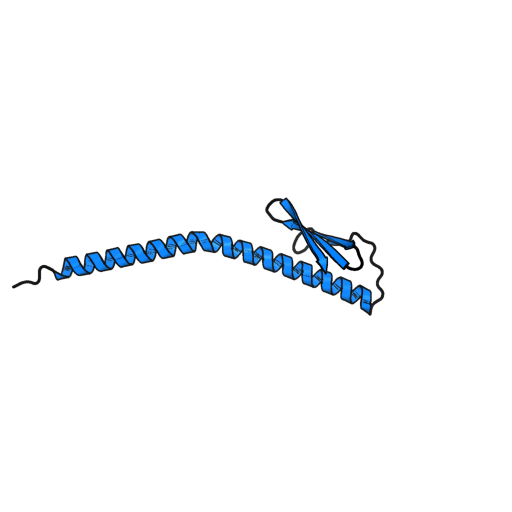 . LEU A 1 87 ? -11.344 -1.878 7.266 1.00 88.19 87 LEU A O 1
ATOM 714 N N . CYS A 1 88 ? -11.862 0.193 7.955 1.00 90.12 88 CYS A N 1
ATOM 715 C CA . CYS A 1 88 ? -11.422 0.890 6.758 1.00 90.12 88 CYS A CA 1
ATOM 716 C C . CYS A 1 88 ? -10.285 1.851 7.097 1.00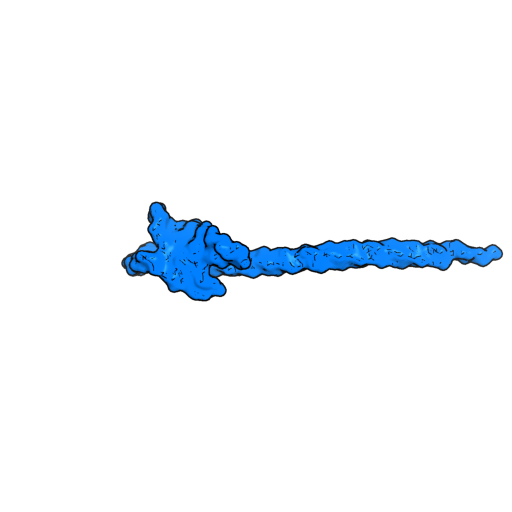 90.12 88 CYS A C 1
ATOM 718 O O . CYS A 1 88 ? -10.473 2.765 7.897 1.00 90.12 88 CYS A O 1
ATOM 720 N N . ALA A 1 89 ? -9.127 1.668 6.467 1.00 91.44 89 ALA A N 1
ATOM 721 C CA . ALA A 1 89 ? -8.009 2.601 6.509 1.00 91.44 89 ALA A CA 1
ATOM 722 C C . ALA A 1 89 ? -8.068 3.552 5.311 1.00 91.44 89 ALA A C 1
ATOM 724 O O . ALA A 1 89 ? -8.129 3.096 4.170 1.00 91.44 89 ALA A O 1
ATOM 725 N N . THR A 1 90 ? -7.999 4.856 5.561 1.00 92.25 90 THR A N 1
ATOM 726 C CA . THR A 1 90 ? -7.909 5.897 4.531 1.00 92.25 90 THR A CA 1
ATOM 727 C C . THR A 1 90 ? -6.553 6.582 4.613 1.00 92.25 90 THR A C 1
ATOM 729 O O . THR A 1 90 ? -6.140 7.003 5.692 1.00 92.25 90 THR A O 1
ATOM 732 N N . TYR A 1 91 ? -5.861 6.694 3.482 1.00 89.94 91 TYR A N 1
ATOM 733 C CA . TYR A 1 91 ? -4.537 7.307 3.386 1.00 89.94 91 TYR A CA 1
ATOM 734 C C . TYR A 1 91 ? -4.385 8.108 2.097 1.00 89.94 91 TYR A C 1
ATOM 736 O O . TYR A 1 91 ? -5.052 7.834 1.099 1.00 89.94 91 TYR A O 1
ATOM 744 N N . LYS A 1 92 ? -3.457 9.068 2.099 1.00 86.88 92 LYS A N 1
ATOM 745 C CA . LYS A 1 92 ? -3.104 9.820 0.892 1.00 86.88 92 LYS A CA 1
ATOM 746 C C . LYS A 1 92 ? -2.078 9.051 0.077 1.00 86.88 92 LYS A C 1
ATOM 748 O O . LYS A 1 92 ? -0.964 8.803 0.539 1.00 86.88 92 LYS A O 1
ATOM 753 N N . ARG A 1 93 ? -2.441 8.688 -1.149 1.00 78.69 93 ARG A N 1
ATOM 754 C CA . ARG A 1 93 ? -1.500 8.160 -2.139 1.00 78.69 93 ARG A CA 1
ATOM 755 C C . ARG A 1 93 ? -0.623 9.309 -2.655 1.00 78.69 93 ARG A C 1
ATOM 757 O O . ARG A 1 93 ? -0.986 10.472 -2.530 1.00 78.69 93 ARG A O 1
ATOM 764 N N . GLY A 1 94 ? 0.556 9.003 -3.203 1.00 71.31 94 GLY A N 1
ATOM 765 C CA . GLY A 1 94 ? 1.558 10.002 -3.622 1.00 71.31 94 GLY A CA 1
ATOM 766 C C . GLY A 1 94 ? 1.092 11.067 -4.635 1.00 71.31 94 GLY A C 1
ATOM 767 O O . GLY A 1 94 ? 1.806 12.036 -4.855 1.00 71.31 94 GLY A O 1
ATOM 768 N N . ASP A 1 95 ? -0.095 10.918 -5.223 1.00 77.00 95 ASP A N 1
ATOM 769 C CA . ASP A 1 95 ? -0.808 11.896 -6.056 1.00 77.00 95 ASP A CA 1
ATOM 770 C C . ASP A 1 95 ? -1.824 12.753 -5.265 1.00 77.00 95 ASP A C 1
ATOM 772 O O . ASP A 1 95 ? -2.658 13.433 -5.856 1.00 77.00 95 ASP A O 1
ATOM 776 N N . PHE A 1 96 ? -1.756 12.725 -3.930 1.00 74.56 96 PHE A N 1
ATOM 777 C CA . PHE A 1 96 ? -2.690 13.355 -2.989 1.00 74.56 96 PHE A CA 1
ATOM 778 C C . PHE A 1 96 ? -4.138 12.863 -3.106 1.00 74.56 96 PHE A C 1
ATOM 780 O O . PHE A 1 96 ? -5.040 13.494 -2.553 1.00 74.56 96 PHE A O 1
ATOM 787 N N . THR A 1 97 ? -4.369 11.734 -3.783 1.00 81.56 97 THR A N 1
ATOM 788 C CA . THR A 1 97 ? -5.687 11.099 -3.807 1.00 81.56 97 THR A CA 1
ATOM 789 C C . THR A 1 97 ? -5.903 10.291 -2.534 1.00 81.56 97 THR A C 1
ATOM 791 O O . THR A 1 97 ? -5.018 9.554 -2.087 1.00 81.56 97 THR A O 1
ATOM 794 N N . ASP A 1 98 ? -7.085 10.435 -1.938 1.00 86.25 98 ASP A N 1
ATOM 795 C CA . ASP A 1 98 ? -7.477 9.608 -0.804 1.00 86.25 98 ASP A CA 1
ATOM 796 C C . ASP A 1 98 ? -7.811 8.204 -1.312 1.00 86.25 98 ASP A C 1
ATOM 798 O O . ASP A 1 98 ? -8.690 8.010 -2.157 1.00 86.25 98 ASP A O 1
ATOM 802 N N . LYS A 1 99 ? -7.094 7.210 -0.791 1.00 87.94 99 LYS A N 1
ATOM 803 C CA . LYS A 1 99 ? -7.361 5.797 -1.034 1.00 87.94 99 LYS A CA 1
ATOM 804 C C . LYS A 1 99 ? -7.856 5.158 0.254 1.00 87.94 99 LYS A C 1
ATOM 806 O O . LYS A 1 99 ? -7.249 5.317 1.310 1.00 87.94 99 LYS A O 1
ATOM 811 N N . THR A 1 100 ? -8.946 4.407 0.142 1.00 89.19 100 THR A N 1
ATOM 812 C CA . THR A 1 100 ? -9.537 3.665 1.256 1.00 89.19 100 THR A CA 1
ATOM 813 C C . THR A 1 100 ? -9.419 2.168 1.007 1.00 89.19 100 THR A C 1
ATOM 815 O O . THR A 1 100 ? -9.764 1.675 -0.067 1.00 89.19 100 THR A O 1
ATOM 818 N N . ILE A 1 101 ? -8.943 1.445 2.015 1.00 88.00 101 ILE A N 1
ATOM 819 C CA . ILE A 1 101 ? -8.833 -0.011 2.037 1.00 88.00 101 ILE A CA 1
ATOM 820 C C . ILE A 1 101 ? -9.681 -0.519 3.195 1.00 88.00 101 ILE A C 1
ATOM 822 O O . ILE A 1 101 ? -9.478 -0.088 4.325 1.00 88.00 101 ILE A O 1
ATOM 826 N N . CYS A 1 102 ? -10.614 -1.430 2.924 1.00 86.94 102 CYS A N 1
ATOM 827 C CA . CYS A 1 102 ? -11.499 -2.002 3.938 1.00 86.94 102 CYS A CA 1
ATOM 828 C C . CYS A 1 102 ? -11.283 -3.510 4.093 1.00 86.94 102 CYS A C 1
ATOM 830 O O . CYS A 1 102 ? -11.044 -4.211 3.105 1.00 86.94 102 CYS A O 1
ATOM 832 N N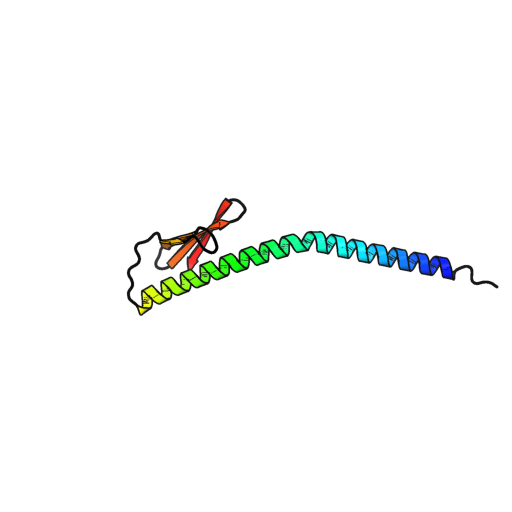 . PHE A 1 103 ? -11.424 -3.990 5.329 1.00 80.00 103 PHE A N 1
ATOM 833 C CA . PHE A 1 103 ? -11.262 -5.383 5.745 1.00 80.00 103 PHE A CA 1
ATOM 834 C C . PHE A 1 103 ? -12.390 -5.855 6.680 1.00 80.00 103 PHE A C 1
ATOM 836 O O . PHE A 1 103 ? -12.931 -5.017 7.436 1.00 80.00 103 PHE A O 1
#

Sequence (103 aa):
MKPINQQGYILTECLVGLIILTTIGITLVKTLPTLLQIQQQLEIEQAIYYKLYELKDQSFFYQTAYDFPLEFVNPISYTVTQKDAKLCATYKRGDFTDKTICF

pLDDT: mean 81.51, std 10.98, range [39.53, 92.25]